Protein 3NI8 (pdb70)

Nearest PDB structures (foldseek):
  3ni8-assembly1_A  TM=1.007E+00  e=8.677E-29  Plasmodium falciparum
  1x53-assembly1_A  TM=8.829E-01  e=8.076E-12  Homo sapiens
  7dme-assembly1_A  TM=9.426E-01  e=6.876E-11  Homo sapiens
  6xle-assembly1_D  TM=8.256E-01  e=1.478E-09  Saccharomyces cerevisiae S288C
  6xlh-assembly1_C  TM=8.654E-01  e=1.121E-08  Saccharomyces cerevisiae S288C

Organism: Plasmodium falciparum (NCBI:txid5833)

B-factor: mean 29.61, std 6.23, range [15.43, 62.81]

Radius of gyration: 14.45 Å; Cα contacts (8 Å, |Δi|>4): 318; chains: 1; bounding box: 42×27×32 Å

Solvent-accessible surface area: 7411 Å² total; per-residue (Å²): 96,117,58,16,102,16,62,48,40,2,94,22,38,18,107,44,0,3,55,0,10,6,45,22,173,19,6,25,126,4,8,174,55,41,102,1,104,39,70,80,120,104,41,1,159,14,20,11,79,102,19,48,19,62,3,43,2,56,68,48,66,149,39,101,75,0,24,10,70,9,10,27,160,34,1,61,158,118,43,77,2,40,0,19,0,41,0,72,63,69,119,160,98,10,0,53,2,63,1,28,0,51,97,0,18,80,30,6,99,140,130,102,54,58,2,37,96,88,1,67,74,26,13,46,115,75,21,10,88,17,0,60,98,46,19,54,42,73,82,161

InterPro domains:
  IPR013538 Activator of Hsp90 ATPase homologue 1/2-like, C-terminal [PF08327] (11-134)
  IPR023393 START-like domain superfamily [G3DSA:3.30.530.20] (1-140)

Sequence (140 aa):
GMSFEITEEEYYVPPEEVLFNNAFTDAYYTLTRLSRGSLAEVDLKVGGKFSSLFSGSILGEFTEITKPHHKIVEKWKFRDWNECDYSTVTVEFISSVKENHTKLKLTHNNIPASNKYNEGGVLEERCKNGWTQNFLHNIEVILGYPKK

CATH classification: 3.30.530.20

Secondary structure (DSSP, 8-state):
---EEEEEEESS-HHHHHHHHH-HHHHHHHTTTSPPEE--STT-EEEETTTTEEEEEEEEETTTEEEEEEEETTS-SS--EEEEEEEEEEETTEEEEEEEEE---SS-TT----HHHHHHHIIIIIIHHHHHHTS---B-

Structure (mmCIF, N/CA/C/O backbone):
data_3NI8
#
_entry.id   3NI8
#
_cell.length_a   96.658
_cell.length_b   96.658
_cell.length_c   44.288
_cell.angle_alpha   90.000
_cell.angle_beta   90.000
_cell.angle_gamma   120.000
#
_symmetry.space_group_name_H-M   'P 31 2 1'
#
loop_
_entity.id
_entity.type
_entity.pdbx_description
1 polymer 'PFC0360w protein'
2 non-polymer 'ISOPROPYL ALCOHOL'
3 non-polymer GLYCEROL
4 water water
#
loop_
_atom_site.group_PDB
_atom_site.id
_atom_site.type_symbol
_atom_site.label_atom_id
_atom_site.label_alt_id
_atom_site.label_comp_id
_atom_site.label_asym_id
_atom_site.label_entity_id
_atom_site.label_seq_id
_atom_site.pdbx_PDB_ins_code
_atom_site.Cartn_x
_atom_site.Cartn_y
_atom_site.Cartn_z
_atom_site.occupancy
_atom_site.B_iso_or_equiv
_atom_site.auth_seq_id
_atom_site.auth_comp_id
_atom_site.auth_asym_id
_atom_site.auth_atom_id
_atom_site.pdbx_PDB_model_num
ATOM 1 N N . GLY A 1 18 ? 45.194 -2.858 29.077 1.00 34.80 18 GLY A N 1
ATOM 2 C CA . GLY A 1 18 ? 43.724 -2.608 29.213 1.00 33.27 18 GLY A CA 1
ATOM 3 C C . GLY A 1 18 ? 43.031 -2.872 27.881 1.00 32.79 18 GLY A C 1
ATOM 4 O O . GLY A 1 18 ? 42.126 -3.707 27.808 1.00 32.84 18 GLY A O 1
ATOM 5 N N . MET A 1 19 ? 43.444 -2.168 26.826 1.00 31.62 19 MET A N 1
ATOM 6 C CA . MET A 1 19 ? 42.786 -2.327 25.520 1.00 30.84 19 MET A CA 1
ATOM 7 C C . MET A 1 19 ? 43.767 -2.753 24.417 1.00 30.23 19 MET A C 1
ATOM 8 O O . MET A 1 19 ? 43.370 -3.092 23.311 1.00 30.65 19 MET A O 1
ATOM 13 N N . SER A 1 20 ? 45.050 -2.752 24.720 1.00 29.41 20 SER A N 1
ATOM 14 C CA . SER A 1 20 ? 46.007 -3.291 23.784 1.00 29.49 20 SER A CA 1
ATOM 15 C C . SER A 1 20 ? 46.954 -4.315 24.399 1.00 28.99 20 SER A C 1
ATOM 16 O O . SER A 1 20 ? 47.149 -4.350 25.623 1.00 29.30 20 SER A O 1
ATOM 19 N N . PHE A 1 21 ? 47.533 -5.147 23.533 1.00 27.85 21 PHE A N 1
ATOM 20 C CA . PHE A 1 21 ? 48.715 -5.930 23.879 1.00 26.79 21 PHE A CA 1
ATOM 21 C C . PHE A 1 21 ? 49.585 -6.201 22.660 1.00 27.35 21 PHE A C 1
ATOM 22 O O . PHE A 1 21 ? 49.121 -6.179 21.510 1.00 26.72 21 PHE A O 1
ATOM 30 N N . GLU A 1 22 ? 50.852 -6.484 22.938 1.00 28.41 22 GLU A N 1
ATOM 31 C CA . GLU A 1 22 ? 51.832 -6.789 21.909 1.00 29.51 22 GLU A CA 1
ATOM 32 C C . GLU A 1 22 ? 52.473 -8.166 22.176 1.00 29.22 22 GLU A C 1
ATOM 33 O O . GLU A 1 22 ? 52.895 -8.474 23.309 1.00 29.33 22 GLU A O 1
ATOM 39 N N . ILE A 1 23 ? 52.533 -8.994 21.137 1.00 28.92 23 ILE A N 1
ATOM 40 C CA . ILE A 1 23 ? 53.272 -10.260 21.206 1.00 28.59 23 ILE A CA 1
ATOM 41 C C . ILE A 1 23 ? 54.397 -10.259 20.176 1.00 28.49 23 ILE A C 1
ATOM 42 O O . ILE A 1 23 ? 54.171 -9.999 18.989 1.00 27.95 23 ILE A O 1
ATOM 47 N N . THR A 1 24 ? 55.603 -10.579 20.638 1.00 28.53 24 THR A N 1
ATOM 48 C CA . THR A 1 24 ? 56.773 -10.621 19.760 1.00 28.68 24 THR A CA 1
ATOM 49 C C . THR A 1 24 ? 57.377 -12.015 19.815 1.00 28.26 24 THR A C 1
ATOM 50 O O . THR A 1 24 ? 57.566 -12.563 20.908 1.00 28.34 24 THR A O 1
ATOM 54 N N A GLU A 1 25 ? 57.635 -12.600 18.638 0.50 28.10 25 GLU A N 1
ATOM 55 N N B GLU A 1 25 ? 57.676 -12.572 18.647 0.50 28.07 25 GLU A N 1
ATOM 56 C CA A GLU A 1 25 ? 58.211 -13.955 18.493 0.50 28.07 25 GLU A CA 1
ATOM 57 C CA B GLU A 1 25 ? 58.371 -13.846 18.553 0.50 28.04 25 GLU A CA 1
ATOM 58 C C A GLU A 1 25 ? 59.092 -14.057 17.237 0.50 28.27 25 GLU A C 1
ATOM 59 C C B GLU A 1 25 ? 59.336 -13.821 17.387 0.50 28.23 25 GLU A C 1
ATOM 60 O O A GLU A 1 25 ? 58.793 -13.433 16.218 0.50 28.23 25 GLU A O 1
ATOM 61 O O B GLU A 1 25 ? 59.336 -12.881 16.589 0.50 28.26 25 GLU A O 1
ATOM 72 N N . GLU A 1 26 ? 60.155 -14.861 17.294 1.00 28.21 26 GLU A N 1
ATOM 73 C CA . GLU A 1 26 ? 61.031 -15.046 16.135 1.00 28.54 26 GLU A CA 1
ATOM 74 C C . GLU A 1 26 ? 61.003 -16.487 15.642 1.00 28.66 26 GLU A C 1
ATOM 75 O O . GLU A 1 26 ? 61.002 -17.443 16.436 1.00 28.30 26 GLU A O 1
ATOM 81 N N . TYR A 1 27 ? 60.979 -16.635 14.326 1.00 28.83 27 TYR A N 1
ATOM 82 C CA . TYR A 1 27 ? 60.903 -17.953 13.714 1.00 29.59 27 TYR A CA 1
ATOM 83 C C . TYR A 1 27 ? 62.031 -18.126 12.713 1.00 29.97 27 TYR A C 1
ATOM 84 O O . TYR A 1 27 ? 62.408 -17.166 12.032 1.00 30.57 27 TYR A O 1
ATOM 93 N N . TYR A 1 28 ? 62.559 -19.345 12.625 1.00 29.78 28 TYR A N 1
ATOM 94 C CA . TYR A 1 28 ? 63.658 -19.651 11.718 1.00 29.48 28 TYR A CA 1
ATOM 95 C C . TYR A 1 28 ? 63.135 -20.031 10.348 1.00 29.79 28 TYR A C 1
ATOM 96 O O . TYR A 1 28 ? 63.436 -21.089 9.803 1.00 30.35 28 TYR A O 1
ATOM 105 N N . VAL A 1 29 ? 62.388 -19.104 9.775 1.00 29.79 29 VAL A N 1
ATOM 106 C CA . VAL A 1 29 ? 61.666 -19.326 8.557 1.00 30.08 29 VAL A CA 1
ATOM 107 C C . VAL A 1 29 ? 61.516 -17.909 7.963 1.00 30.25 29 VAL A C 1
ATOM 108 O O . VAL A 1 29 ? 61.506 -16.932 8.715 1.00 29.64 29 VAL A O 1
ATOM 112 N N . PRO A 1 30 ? 61.440 -17.786 6.621 1.00 30.56 30 PRO A N 1
ATOM 113 C CA . PRO A 1 30 ? 61.400 -16.462 5.997 1.00 30.56 30 PRO A CA 1
ATOM 114 C C . PRO A 1 30 ? 59.994 -15.832 6.054 1.00 30.70 30 PRO A C 1
ATOM 115 O O . PRO A 1 30 ? 59.009 -16.561 6.195 1.00 30.96 30 PRO A O 1
ATOM 119 N N . PRO A 1 31 ? 59.894 -14.486 5.916 1.00 30.48 31 PRO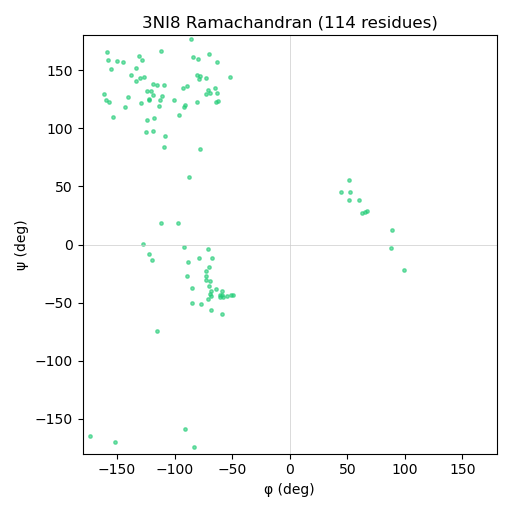 A N 1
ATOM 120 C CA . PRO A 1 31 ? 58.617 -13.764 6.134 1.00 29.43 31 PRO A CA 1
ATOM 121 C C . PRO A 1 31 ? 57.399 -14.264 5.351 1.00 28.73 31 PRO A C 1
ATOM 122 O O . PRO A 1 31 ? 56.289 -14.301 5.912 1.00 28.60 31 PRO A O 1
ATOM 126 N N A GLU A 1 32 ? 57.609 -14.640 4.086 0.50 28.19 32 GLU A N 1
ATOM 127 N N B GLU A 1 32 ? 57.595 -14.638 4.084 0.50 28.48 32 GLU A N 1
ATOM 128 C CA A GLU A 1 32 ? 56.517 -15.032 3.177 0.50 27.57 32 GLU A CA 1
ATOM 129 C CA B GLU A 1 32 ? 56.483 -15.011 3.189 0.50 28.15 32 GLU A CA 1
ATOM 130 C C A GLU A 1 32 ? 55.710 -16.217 3.695 0.50 27.45 32 GLU A C 1
ATOM 131 C C B GLU A 1 32 ? 55.701 -16.223 3.691 0.50 27.78 32 GLU A C 1
ATOM 132 O O A GLU A 1 32 ? 54.493 -16.294 3.497 0.50 27.37 32 GLU A O 1
ATOM 133 O O B GLU A 1 32 ? 54.488 -16.324 3.480 0.50 27.68 32 GLU A O 1
ATOM 144 N N . VAL A 1 33 ? 56.402 -17.127 4.370 1.00 27.26 33 VAL A N 1
ATOM 145 C CA . VAL A 1 33 ? 55.798 -18.320 4.933 1.00 26.94 33 VAL A CA 1
ATOM 146 C C . VAL A 1 33 ? 54.915 -17.939 6.139 1.00 26.53 33 VAL A C 1
ATOM 147 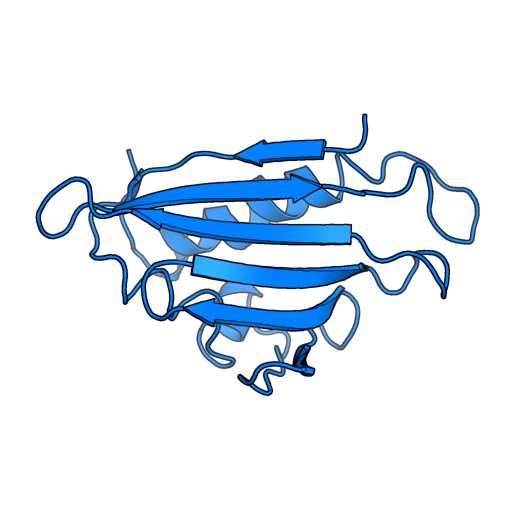O O . VAL A 1 33 ? 53.815 -18.467 6.315 1.00 26.27 33 VAL A O 1
ATOM 151 N N . LEU A 1 34 ? 55.388 -17.007 6.960 1.00 26.13 34 LEU A N 1
ATOM 152 C CA . LEU A 1 34 ? 54.565 -16.503 8.061 1.00 25.98 34 LEU A CA 1
ATOM 153 C C . LEU A 1 34 ? 53.384 -15.668 7.554 1.00 25.97 34 LEU A C 1
ATOM 154 O O . LEU A 1 34 ? 52.260 -15.820 8.047 1.00 26.56 34 LEU A O 1
ATOM 159 N N . PHE A 1 35 ? 53.641 -14.812 6.561 1.00 25.13 35 PHE A N 1
ATOM 160 C CA . PHE A 1 35 ? 52.592 -14.049 5.871 1.00 24.38 35 PHE A CA 1
ATOM 161 C C . PHE A 1 35 ? 51.487 -14.960 5.306 1.00 23.62 35 PHE A C 1
ATOM 162 O O . PHE A 1 35 ? 50.293 -14.677 5.487 1.00 24.03 35 PHE A O 1
ATOM 170 N N A ASN A 1 36 ? 51.893 -16.029 4.615 0.50 22.83 36 ASN A N 1
ATOM 171 N N B ASN A 1 36 ? 51.881 -16.036 4.637 0.50 23.19 36 ASN A N 1
ATOM 172 C CA A ASN A 1 36 ? 50.964 -17.064 4.131 0.50 21.87 36 ASN A CA 1
ATOM 173 C CA B ASN A 1 36 ? 50.911 -16.978 4.086 0.50 22.51 36 ASN A CA 1
ATOM 174 C C A ASN A 1 36 ? 50.083 -17.570 5.256 0.50 21.68 36 ASN A C 1
ATOM 175 C C B ASN A 1 36 ? 50.174 -17.816 5.163 0.50 22.16 36 ASN A C 1
ATOM 176 O O A ASN A 1 36 ? 48.866 -17.653 5.122 0.50 21.67 36 ASN A O 1
ATOM 177 O O B ASN A 1 36 ? 49.111 -18.361 4.901 0.50 22.31 36 ASN A O 1
ATOM 186 N N . ALA A 1 37 ? 50.710 -17.883 6.376 1.00 21.59 37 ALA A N 1
ATOM 187 C CA . ALA A 1 37 ? 50.001 -18.518 7.479 1.00 21.76 37 ALA A CA 1
ATOM 188 C C . ALA A 1 37 ? 48.841 -17.646 8.003 1.00 22.39 37 ALA A C 1
ATOM 189 O O . ALA A 1 37 ? 47.838 -18.188 8.536 1.00 22.73 37 ALA A O 1
ATOM 191 N N . PHE A 1 38 ? 48.978 -16.316 7.876 1.00 21.76 38 PHE A N 1
ATOM 192 C CA . PHE A 1 38 ? 47.953 -15.409 8.354 1.00 21.80 38 PHE A CA 1
ATOM 193 C C . PHE A 1 38 ? 46.864 -15.110 7.323 1.00 22.70 38 PHE A C 1
ATOM 194 O O . PHE A 1 38 ? 45.793 -14.584 7.694 1.00 22.93 38 PHE A O 1
ATOM 202 N N . THR A 1 39 ? 47.115 -15.443 6.054 1.00 22.52 39 THR A N 1
ATOM 203 C CA . THR A 1 39 ? 46.262 -14.963 4.971 1.00 23.31 39 THR A CA 1
ATOM 204 C C . THR A 1 39 ? 45.724 -16.050 4.025 1.00 23.83 39 THR A C 1
ATOM 205 O O . THR A 1 39 ? 45.026 -15.755 3.043 1.00 23.66 39 THR A O 1
ATOM 209 N N . ASP A 1 40 ? 46.072 -17.298 4.299 1.00 24.47 40 ASP A N 1
ATOM 210 C CA . ASP A 1 40 ? 45.729 -18.404 3.422 1.00 25.14 40 ASP A CA 1
ATOM 211 C C . ASP A 1 40 ? 44.733 -19.325 4.128 1.00 25.48 40 ASP A C 1
ATOM 212 O O . ASP A 1 40 ? 45.038 -19.916 5.185 1.00 25.50 40 ASP A O 1
ATOM 217 N N . ALA A 1 41 ? 43.551 -19.447 3.525 1.00 25.66 41 ALA A N 1
ATOM 218 C CA . ALA A 1 41 ? 42.446 -20.195 4.112 1.00 26.44 41 ALA A CA 1
ATOM 219 C C . ALA A 1 41 ? 42.838 -21.623 4.512 1.00 27.08 41 ALA A C 1
ATOM 220 O O . ALA A 1 41 ? 42.447 -22.096 5.597 1.00 26.64 41 ALA A O 1
ATOM 222 N N A TYR A 1 42 ? 43.624 -22.293 3.673 0.50 27.52 42 TYR A N 1
ATOM 223 N N B TYR A 1 42 ? 43.603 -22.293 3.644 0.50 27.05 42 TYR A N 1
ATOM 224 C CA A TYR A 1 42 ? 43.970 -23.681 3.952 0.50 28.44 42 TYR A CA 1
ATOM 225 C CA B TYR A 1 42 ? 44.053 -23.662 3.895 0.50 27.56 42 TYR A CA 1
ATOM 226 C C A TYR A 1 42 ? 45.002 -23.828 5.080 0.50 28.58 42 TYR A C 1
ATOM 227 C C B TYR A 1 42 ? 44.904 -23.726 5.154 0.50 28.02 42 TYR A C 1
ATOM 228 O O A TYR A 1 42 ? 44.942 -24.789 5.840 0.50 28.74 42 TYR A O 1
ATOM 229 O O B TYR A 1 42 ? 44.643 -24.525 6.055 0.50 28.09 42 TYR A O 1
ATOM 246 N N . THR A 1 43 ? 45.908 -22.854 5.223 1.00 28.68 43 THR A N 1
ATOM 247 C CA . THR A 1 43 ? 46.815 -22.830 6.370 1.00 28.77 43 THR A CA 1
ATOM 248 C C . THR A 1 43 ? 46.055 -22.425 7.633 1.00 29.06 43 THR A C 1
ATOM 249 O O . THR A 1 43 ? 46.202 -23.071 8.693 1.00 29.69 43 THR A O 1
ATOM 253 N N . LEU A 1 44 ? 45.226 -21.383 7.519 1.00 28.13 44 LEU A N 1
ATOM 254 C CA . LEU A 1 44 ? 44.405 -20.945 8.653 1.00 27.58 44 LEU A CA 1
ATOM 255 C C . LEU A 1 44 ? 43.542 -22.070 9.246 1.00 27.31 44 LEU A C 1
ATOM 256 O O . LEU A 1 44 ? 43.458 -22.213 10.471 1.00 26.22 44 LEU A O 1
ATOM 261 N N . THR A 1 45 ? 42.913 -22.851 8.366 1.00 27.46 45 THR A N 1
ATOM 262 C CA . THR A 1 45 ? 42.130 -24.022 8.756 1.00 27.91 45 THR A CA 1
ATOM 263 C C . THR A 1 45 ? 42.987 -25.048 9.530 1.00 27.89 45 THR A C 1
ATOM 264 O O . THR A 1 45 ? 42.538 -25.561 10.543 1.00 27.66 45 THR A O 1
ATOM 268 N N . ARG A 1 46 ? 44.218 -25.314 9.070 1.00 27.73 46 ARG A N 1
ATOM 269 C CA . ARG A 1 46 ? 45.126 -26.200 9.787 1.00 27.32 46 ARG A CA 1
ATOM 270 C C . ARG A 1 46 ? 45.473 -25.604 11.132 1.00 27.83 46 ARG A C 1
ATOM 271 O O . ARG A 1 46 ? 45.616 -26.324 12.103 1.00 28.98 46 ARG A O 1
ATOM 279 N N . LEU A 1 47 ? 45.656 -24.289 11.196 1.00 27.86 47 LEU A N 1
ATOM 280 C CA . LEU A 1 47 ? 45.957 -23.625 12.465 1.00 27.60 47 LEU A CA 1
ATOM 281 C C . LEU A 1 47 ? 44.752 -23.623 13.408 1.00 27.51 47 LEU A C 1
ATOM 282 O O . LEU A 1 47 ? 44.904 -23.425 14.620 1.00 26.61 47 LEU A O 1
ATOM 287 N N . SER A 1 48 ? 43.569 -23.832 12.824 1.00 27.95 48 SER A N 1
ATOM 288 C CA . SER A 1 48 ? 42.284 -23.918 13.537 1.00 28.69 48 SER A CA 1
ATOM 289 C C . SER A 1 48 ? 41.900 -25.374 13.787 1.00 29.46 48 SER A C 1
ATOM 290 O O . SER A 1 48 ? 40.731 -25.698 14.029 1.00 29.43 48 SER A O 1
ATOM 293 N N . ARG A 1 49 ? 42.891 -26.258 13.700 1.00 30.42 49 ARG A N 1
ATOM 294 C CA . ARG A 1 49 ? 42.670 -27.689 13.884 1.00 30.90 49 ARG A CA 1
ATOM 295 C C . ARG A 1 49 ? 41.447 -28.205 13.151 1.00 31.06 49 ARG A C 1
ATOM 296 O O . ARG A 1 49 ? 40.655 -28.966 13.733 1.00 31.63 49 ARG A O 1
ATOM 304 N N . GLY A 1 50 ? 41.281 -27.793 11.893 1.00 30.60 50 GLY A N 1
ATOM 305 C CA . GLY A 1 50 ? 40.149 -28.265 11.082 1.00 30.62 50 GLY A CA 1
ATOM 306 C C . GLY A 1 50 ? 38.882 -27.430 10.887 1.00 30.56 50 GLY A C 1
ATOM 307 O O . GLY A 1 50 ? 38.154 -27.687 9.946 1.00 30.27 50 GLY A O 1
ATOM 308 N N . SER A 1 51 ? 38.575 -26.472 11.762 1.00 31.42 51 SER A N 1
ATOM 309 C CA . SER A 1 51 ? 37.431 -25.552 11.509 1.00 33.03 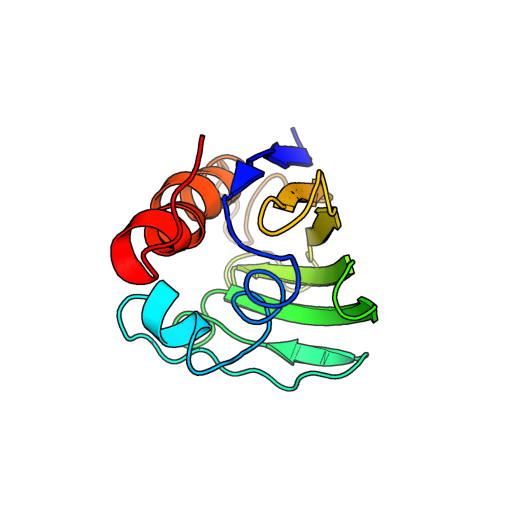51 SER A CA 1
ATOM 310 C C . SER A 1 51 ? 37.673 -24.677 10.282 1.00 33.66 51 SER A C 1
ATOM 311 O O . SER A 1 51 ? 38.758 -24.116 10.136 1.00 34.18 51 SER A O 1
ATOM 314 N N . LEU A 1 52 ? 36.671 -24.545 9.413 1.00 34.62 52 LEU A N 1
ATOM 315 C CA . LEU A 1 52 ? 36.866 -23.806 8.167 1.00 35.60 52 LEU A CA 1
ATOM 316 C C . LEU A 1 52 ? 37.156 -22.347 8.444 1.00 35.56 52 LEU A C 1
ATOM 317 O O . LEU A 1 52 ? 36.392 -21.674 9.143 1.00 35.67 52 LEU A O 1
ATOM 322 N N . ALA A 1 53 ? 38.308 -21.902 7.934 1.00 35.43 53 ALA A N 1
ATOM 323 C CA . ALA A 1 53 ? 38.643 -20.486 7.801 1.00 34.62 53 ALA A CA 1
ATOM 324 C C . ALA A 1 53 ? 38.218 -20.072 6.406 1.00 34.45 53 ALA A C 1
ATOM 325 O O . ALA A 1 53 ? 38.461 -20.805 5.454 1.00 34.77 53 ALA A O 1
ATOM 327 N N . GLU A 1 54 ? 37.556 -18.925 6.290 1.00 34.22 54 GLU A N 1
ATOM 328 C CA . GLU A 1 54 ? 37.217 -18.343 4.993 1.00 34.35 54 GLU A CA 1
ATOM 329 C C . GLU A 1 54 ? 37.962 -17.008 4.829 1.00 33.72 54 GLU A C 1
ATOM 330 O O . GLU A 1 54 ? 38.046 -16.205 5.773 1.00 33.31 54 GLU A O 1
ATOM 336 N N . VAL A 1 55 ? 38.502 -16.794 3.630 1.00 32.72 55 VAL A N 1
ATOM 337 C CA . VAL A 1 55 ? 39.420 -15.695 3.360 1.00 31.86 55 VAL A CA 1
ATOM 338 C C . VAL A 1 55 ? 39.169 -15.141 1.971 1.00 31.31 55 VAL A C 1
ATOM 339 O O . VAL A 1 55 ? 39.303 -15.858 0.974 1.00 30.86 55 VAL A O 1
ATOM 343 N N . ASP A 1 56 ? 38.793 -13.866 1.910 1.00 31.00 56 ASP A N 1
ATOM 344 C CA . ASP A 1 56 ? 38.782 -13.125 0.658 1.00 30.63 56 ASP A CA 1
ATOM 345 C C . ASP A 1 56 ? 39.941 -12.139 0.767 1.00 30.41 56 ASP A C 1
ATOM 346 O O . ASP A 1 56 ? 39.792 -11.040 1.328 1.00 30.42 56 ASP A O 1
ATOM 351 N N . LEU A 1 57 ? 41.107 -12.550 0.258 1.00 29.60 57 LEU A N 1
ATOM 352 C CA . LEU A 1 57 ? 42.347 -11.789 0.471 1.00 29.09 57 LEU A CA 1
ATOM 353 C C . LEU A 1 57 ? 42.500 -10.551 -0.417 1.00 29.48 57 LEU A C 1
ATOM 354 O O . LEU A 1 57 ? 43.183 -10.574 -1.458 1.00 29.45 57 LEU A O 1
ATOM 359 N N . LYS A 1 58 ? 41.860 -9.466 0.019 1.00 29.44 58 LYS A N 1
ATOM 360 C CA . LYS A 1 58 ? 41.944 -8.165 -0.671 1.00 29.91 58 LYS A CA 1
ATOM 361 C C . LYS A 1 58 ? 41.582 -7.037 0.316 1.00 29.22 58 LYS A C 1
ATOM 362 O O . LYS A 1 58 ? 40.950 -7.295 1.345 1.00 29.19 58 LYS A O 1
ATOM 368 N N . VAL A 1 59 ? 42.013 -5.810 0.030 1.00 28.67 59 VAL A N 1
ATOM 369 C CA . VAL A 1 59 ? 41.690 -4.680 0.900 1.00 28.07 59 VAL A CA 1
ATOM 370 C C . VAL A 1 59 ? 40.165 -4.536 0.901 1.00 27.91 59 VAL A C 1
ATOM 371 O O . VAL A 1 59 ? 39.553 -4.443 -0.162 1.00 28.00 59 VAL A O 1
ATOM 375 N N . GLY A 1 60 ? 39.554 -4.575 2.086 1.00 27.23 60 GLY A N 1
ATOM 376 C CA . GLY A 1 60 ? 38.097 -4.609 2.198 1.00 26.80 60 GLY A CA 1
ATOM 377 C C . GLY A 1 60 ? 37.510 -6.021 2.166 1.00 27.07 60 GLY A C 1
ATOM 378 O O . GLY A 1 60 ? 36.282 -6.200 2.299 1.00 26.96 60 GLY A O 1
ATOM 379 N N . GLY A 1 61 ? 38.374 -7.026 1.978 1.00 26.15 61 GLY A N 1
ATOM 380 C CA . GLY A 1 61 ? 37.937 -8.416 1.893 1.00 25.53 61 GLY A CA 1
ATOM 381 C C . GLY A 1 61 ? 37.675 -8.963 3.285 1.00 25.75 61 GLY A C 1
ATOM 382 O O . GLY A 1 61 ? 38.398 -8.650 4.241 1.00 25.41 61 GLY A O 1
ATOM 383 N N . LYS A 1 62 ? 36.637 -9.781 3.399 1.00 25.36 62 LYS A N 1
ATOM 384 C CA . LYS A 1 62 ? 36.274 -10.359 4.674 1.00 26.08 62 LYS A CA 1
ATOM 385 C C . LYS A 1 62 ? 37.069 -11.618 4.979 1.00 25.37 62 LYS A C 1
ATOM 386 O O . LYS A 1 62 ? 37.691 -12.225 4.098 1.00 24.44 62 LYS A O 1
ATOM 392 N N . PHE A 1 63 ? 37.075 -11.958 6.260 1.00 25.02 63 PHE A N 1
ATOM 393 C CA . PHE A 1 63 ? 37.556 -13.235 6.721 1.00 25.73 63 PHE A CA 1
ATOM 394 C C . PHE A 1 63 ? 36.741 -13.705 7.898 1.00 26.11 63 PHE A C 1
ATOM 395 O O . PHE A 1 63 ? 36.118 -12.916 8.599 1.00 25.15 63 PHE A O 1
ATOM 403 N N A SER A 1 64 ? 36.782 -15.015 8.105 0.50 26.97 64 SER A N 1
ATOM 404 N N B SER A 1 64 ? 36.702 -15.021 8.073 0.50 26.84 64 SER A N 1
ATOM 405 C CA A SER A 1 64 ? 36.033 -15.685 9.156 0.50 27.66 64 SER A CA 1
ATOM 406 C CA B SER A 1 64 ? 36.034 -15.644 9.215 0.50 27.36 64 SER A CA 1
ATOM 407 C C A SER A 1 64 ? 36.832 -16.899 9.611 0.50 28.30 64 SER A C 1
ATOM 408 C C B SER A 1 64 ? 36.806 -16.888 9.618 0.50 28.15 64 SER A C 1
ATOM 409 O O A SER A 1 64 ? 37.348 -17.656 8.778 0.50 28.63 64 SER A O 1
ATOM 410 O O B SER A 1 64 ? 37.277 -17.649 8.762 0.50 28.50 64 SER A O 1
ATOM 415 N N . LEU A 1 65 ? 36.957 -17.060 10.925 1.00 28.72 65 LEU A N 1
ATOM 416 C CA . LEU A 1 65 ? 37.587 -18.230 11.517 1.00 29.35 65 LEU A CA 1
ATOM 417 C C . LEU A 1 65 ? 36.575 -18.942 12.424 1.00 29.90 65 LEU A C 1
ATOM 418 O O . LEU A 1 65 ? 35.685 -18.288 13.002 1.00 29.75 65 LEU A O 1
ATOM 423 N N . PHE A 1 66 ? 36.743 -20.264 12.571 1.00 30.06 66 PHE A N 1
ATOM 424 C CA . PHE A 1 66 ? 35.904 -21.105 13.433 1.00 30.15 66 PHE A CA 1
ATOM 425 C C . PHE A 1 66 ? 34.399 -20.912 13.151 1.00 30.37 66 PHE A C 1
ATOM 426 O O . PHE A 1 66 ? 33.634 -20.585 14.055 1.00 30.26 66 PHE A O 1
ATOM 434 N N . SER A 1 67 ? 33.998 -21.105 11.896 1.00 30.63 67 SER A N 1
ATOM 435 C CA . SER A 1 67 ? 32.608 -20.918 11.450 1.00 31.08 67 SER A CA 1
ATOM 436 C C . SER A 1 67 ? 31.954 -19.567 11.828 1.00 30.75 67 SER A C 1
ATOM 437 O O . SER A 1 67 ? 30.750 -19.504 12.161 1.00 30.53 67 SER A O 1
ATOM 440 N N . GLY A 1 68 ? 32.747 -18.495 11.761 1.00 29.73 68 GLY A N 1
ATOM 441 C CA . GLY A 1 68 ? 32.231 -17.152 11.973 1.00 28.47 68 GLY A CA 1
ATOM 442 C C . GLY A 1 68 ? 32.259 -16.704 13.423 1.00 27.97 68 GLY A C 1
ATOM 443 O O . GLY A 1 68 ? 31.644 -15.702 13.768 1.00 27.35 68 GLY A O 1
ATOM 444 N N . SER A 1 69 ? 32.964 -17.455 14.266 1.00 27.36 69 SER A N 1
ATOM 445 C CA . SER A 1 69 ? 33.158 -17.099 15.667 1.00 27.65 69 SER A CA 1
ATOM 446 C C . SER A 1 69 ? 34.134 -15.924 15.832 1.00 27.31 69 SER A C 1
ATOM 447 O O . SER A 1 69 ? 34.061 -15.161 16.803 1.00 27.45 69 SER A O 1
ATOM 450 N N . ILE A 1 70 ? 35.071 -15.839 14.900 1.00 26.63 70 ILE A N 1
ATOM 451 C CA . ILE A 1 70 ? 35.985 -14.730 14.766 1.00 26.62 70 ILE A CA 1
ATOM 452 C C . ILE A 1 70 ? 35.764 -14.203 13.336 1.00 25.95 70 ILE A C 1
ATOM 453 O O . ILE A 1 70 ? 35.816 -14.972 12.371 1.00 25.95 70 ILE A O 1
ATOM 458 N N . LEU A 1 71 ? 35.462 -12.917 13.212 1.00 24.90 71 LEU A N 1
ATOM 459 C CA . LEU A 1 71 ? 35.362 -12.290 11.895 1.00 24.82 71 LEU A CA 1
ATOM 460 C C . LEU A 1 71 ? 36.135 -10.990 11.804 1.00 24.47 71 LEU A C 1
ATOM 461 O O . LEU A 1 71 ? 36.535 -10.404 12.814 1.00 24.72 71 LEU A O 1
ATOM 466 N N . GLY A 1 72 ? 36.384 -10.573 10.579 1.00 23.73 72 GLY A N 1
ATOM 467 C CA . GLY A 1 72 ? 37.173 -9.413 10.341 1.00 23.58 72 GLY A CA 1
ATOM 468 C C . GLY A 1 72 ? 37.186 -9.058 8.879 1.00 23.67 72 GLY A C 1
ATOM 469 O O . GLY A 1 72 ? 36.363 -9.524 8.102 1.00 23.70 72 GLY A O 1
ATOM 470 N N . GLU A 1 73 ? 38.133 -8.205 8.535 1.00 24.30 73 GLU A N 1
ATOM 471 C CA . GLU A 1 73 ? 38.243 -7.582 7.239 1.00 24.85 73 GLU A CA 1
ATOM 472 C C . GLU A 1 73 ? 39.678 -7.063 7.095 1.00 24.53 73 GLU A C 1
ATOM 473 O O . GLU A 1 73 ? 40.220 -6.421 8.000 1.00 24.90 73 GLU A O 1
ATOM 479 N N . PHE A 1 74 ? 40.304 -7.408 5.980 1.00 24.19 74 PHE A N 1
ATOM 480 C CA . PHE A 1 74 ? 41.641 -6.920 5.649 1.00 24.27 74 PHE A CA 1
ATOM 481 C C . PHE A 1 74 ? 41.580 -5.458 5.250 1.00 24.01 74 PHE A C 1
ATOM 482 O O . PHE A 1 74 ? 40.763 -5.075 4.412 1.00 24.02 74 PHE A O 1
ATOM 490 N N . THR A 1 75 ? 42.437 -4.641 5.856 1.00 24.58 75 THR A N 1
ATOM 491 C CA . THR A 1 75 ? 42.430 -3.189 5.590 1.00 24.83 75 THR A CA 1
ATOM 492 C C . THR A 1 75 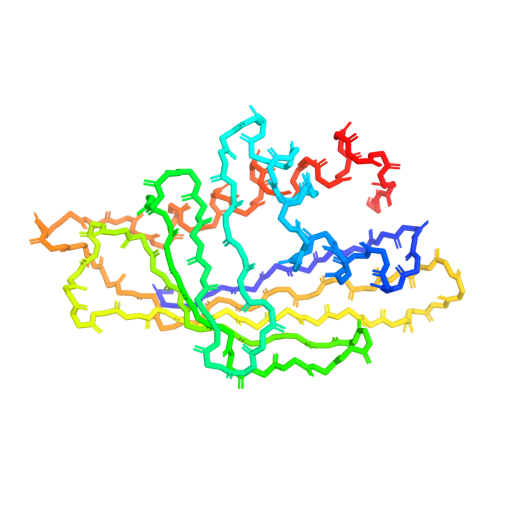? 43.758 -2.715 5.024 1.00 25.81 75 THR A C 1
ATOM 493 O O . THR A 1 75 ? 43.846 -1.605 4.500 1.00 27.15 75 THR A O 1
ATOM 497 N N . GLU A 1 76 ? 44.778 -3.570 5.102 1.00 26.19 76 GLU A N 1
ATOM 498 C CA . GLU A 1 76 ? 46.084 -3.3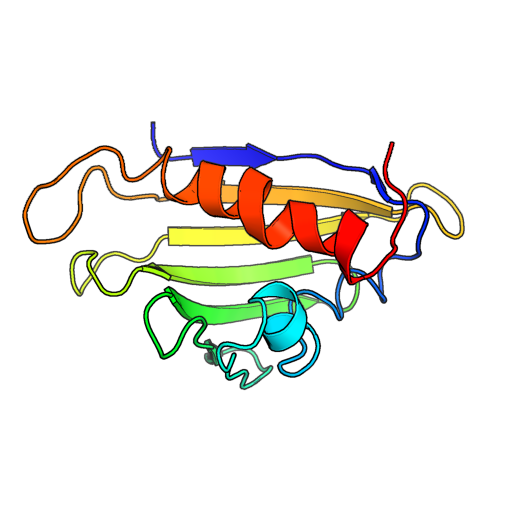11 4.490 1.00 26.17 76 GLU A CA 1
ATOM 499 C C . GLU A 1 76 ? 46.835 -4.621 4.244 1.00 25.75 76 GLU A C 1
ATOM 500 O O . GLU A 1 76 ? 47.077 -5.420 5.162 1.00 25.58 76 GLU A O 1
ATOM 506 N N . ILE A 1 77 ? 47.197 -4.839 2.991 1.00 25.80 77 ILE A N 1
ATOM 507 C CA . ILE A 1 77 ? 47.967 -6.025 2.610 1.00 25.30 77 ILE A CA 1
ATOM 508 C C . ILE A 1 77 ? 49.226 -5.609 1.889 1.00 25.31 77 ILE A C 1
ATOM 509 O O . ILE A 1 77 ? 49.191 -5.341 0.682 1.00 24.63 77 ILE A O 1
ATOM 514 N N . THR A 1 78 ? 50.321 -5.552 2.654 1.00 25.90 78 THR A N 1
ATOM 515 C CA . THR A 1 78 ? 51.655 -5.242 2.137 1.00 26.69 78 THR A CA 1
ATOM 516 C C . THR A 1 78 ? 52.520 -6.507 2.188 1.00 26.98 78 THR A C 1
ATOM 517 O O . THR A 1 78 ? 53.252 -6.732 3.152 1.00 27.29 78 THR A O 1
ATOM 521 N N . LYS A 1 79 ? 52.402 -7.341 1.162 1.00 27.54 79 LYS A N 1
ATOM 522 C CA . LYS A 1 79 ? 53.108 -8.629 1.078 1.00 28.39 79 LYS A CA 1
ATOM 523 C C . LYS A 1 79 ? 54.607 -8.468 0.840 1.00 28.49 79 LYS A C 1
ATOM 524 O O . LYS A 1 79 ? 54.984 -7.698 -0.060 1.00 28.91 79 LYS A O 1
ATOM 530 N N . PRO A 1 80 ? 55.465 -9.200 1.608 1.00 28.53 80 PRO A N 1
ATOM 531 C CA . PRO A 1 80 ? 55.179 -10.116 2.738 1.00 28.70 80 PRO A CA 1
ATOM 532 C C . PRO A 1 80 ? 55.455 -9.553 4.168 1.00 28.82 80 PRO A C 1
ATOM 533 O O . PRO A 1 80 ? 55.682 -10.327 5.121 1.00 28.89 80 PRO A O 1
ATOM 537 N N A HIS A 1 81 ? 55.403 -8.227 4.295 0.50 28.82 81 HIS A N 1
ATOM 538 N N B HIS A 1 81 ? 55.409 -8.237 4.336 0.50 28.79 81 HIS A N 1
ATOM 539 C CA A HIS A 1 81 ? 55.898 -7.520 5.478 0.50 28.72 81 HIS A CA 1
ATOM 540 C CA B HIS A 1 81 ? 55.895 -7.666 5.589 0.50 28.64 81 HIS A CA 1
ATOM 541 C C A HIS A 1 81 ? 54.849 -7.158 6.539 0.50 28.34 81 HIS A C 1
ATOM 542 C C B HIS A 1 81 ? 54.865 -7.068 6.560 0.50 28.33 81 HIS A C 1
ATOM 543 O O A HIS A 1 81 ? 55.146 -7.185 7.737 0.50 28.20 81 HIS A O 1
ATOM 544 O O B HIS A 1 81 ? 55.186 -6.857 7.733 0.50 28.26 81 HIS A O 1
ATOM 557 N N . LYS A 1 82 ? 53.638 -6.829 6.098 1.00 27.86 82 LYS A N 1
ATOM 558 C CA . LYS A 1 82 ? 52.591 -6.296 6.993 1.00 27.68 82 LYS A CA 1
ATOM 559 C C . LYS A 1 82 ? 51.183 -6.641 6.514 1.00 27.12 82 LYS A C 1
ATOM 560 O O . LYS A 1 82 ? 50.888 -6.662 5.296 1.00 27.27 82 LYS A O 1
ATOM 566 N N . ILE A 1 83 ? 50.318 -6.906 7.485 1.00 26.08 83 ILE A N 1
ATOM 567 C CA . ILE A 1 83 ? 48.875 -6.905 7.285 1.00 25.14 83 ILE A CA 1
ATOM 568 C C . ILE A 1 83 ? 48.223 -6.125 8.428 1.00 23.42 83 ILE A C 1
ATOM 569 O O . ILE A 1 83 ? 48.785 -6.013 9.498 1.00 22.67 83 ILE A O 1
ATOM 574 N N . VAL A 1 84 ? 47.066 -5.537 8.148 1.00 22.57 84 VAL A N 1
ATOM 575 C CA . VAL A 1 84 ? 46.236 -4.844 9.140 1.00 21.47 84 VAL A CA 1
ATOM 576 C C . VAL A 1 84 ? 44.797 -5.314 8.943 1.00 21.48 84 VAL A C 1
ATOM 577 O O . VAL A 1 84 ? 44.335 -5.485 7.809 1.00 20.81 84 VAL A O 1
ATOM 581 N N . GLU A 1 85 ? 44.089 -5.506 10.047 1.00 21.88 85 GLU A N 1
ATOM 582 C CA . GLU A 1 85 ? 42.729 -6.067 10.011 1.00 22.45 85 GLU A CA 1
ATOM 583 C C . GLU A 1 85 ? 41.811 -5.334 10.958 1.00 22.45 85 GLU A C 1
ATOM 584 O O . GLU A 1 85 ? 42.261 -4.897 12.012 1.00 22.28 85 GLU A O 1
ATOM 590 N N . LYS A 1 86 ? 40.537 -5.203 10.573 1.00 23.14 86 LYS A N 1
ATOM 591 C CA . LYS A 1 86 ? 39.433 -5.146 11.555 1.00 24.25 86 LYS A CA 1
ATOM 592 C C . LYS A 1 86 ? 39.194 -6.597 12.002 1.00 24.09 86 LYS A C 1
ATOM 593 O O . LYS A 1 86 ? 39.309 -7.518 11.199 1.00 24.83 86 LYS A O 1
ATOM 599 N N . TRP A 1 87 ? 38.849 -6.799 13.263 1.00 24.22 87 TRP A N 1
ATOM 600 C CA . TRP A 1 87 ? 38.873 -8.123 13.881 1.00 24.27 87 TRP A CA 1
ATOM 601 C C . TRP A 1 87 ? 37.972 -8.122 15.108 1.00 24.72 87 TRP A C 1
ATOM 602 O O . TRP A 1 87 ? 38.153 -7.306 16.019 1.00 24.73 87 TRP A O 1
ATOM 613 N N . LYS A 1 88 ? 37.016 -9.044 15.146 1.00 25.39 88 LYS A N 1
ATOM 614 C CA . LYS A 1 88 ? 36.172 -9.218 16.335 1.00 26.23 88 LYS A CA 1
ATOM 615 C C . LYS A 1 88 ? 35.814 -10.690 16.559 1.00 26.20 88 LYS A C 1
ATOM 616 O O . LYS A 1 88 ? 35.897 -11.492 15.631 1.00 26.50 88 LYS A O 1
ATOM 622 N N . PHE A 1 89 ? 35.471 -11.036 17.800 1.00 26.81 89 PHE A N 1
ATOM 623 C CA . PHE A 1 89 ? 34.683 -12.230 18.090 1.00 27.47 89 PHE A CA 1
ATOM 624 C C . PHE A 1 89 ? 33.234 -11.837 17.812 1.00 28.67 89 PHE A C 1
ATOM 625 O O . PHE A 1 89 ? 32.850 -10.680 18.034 1.00 28.64 89 PHE A O 1
ATOM 633 N N . ARG A 1 90 ? 32.419 -12.773 17.328 1.00 29.63 90 ARG A N 1
ATOM 634 C CA . ARG A 1 90 ? 31.059 -12.410 16.954 1.00 30.68 90 ARG A CA 1
ATOM 635 C C . ARG A 1 90 ? 30.181 -12.014 18.131 1.00 30.37 90 ARG A C 1
ATOM 636 O O . ARG A 1 90 ? 29.111 -11.469 17.939 1.00 30.67 90 ARG A O 1
ATOM 644 N N . ASP A 1 91 ? 30.650 -12.272 19.346 1.00 30.53 91 ASP A N 1
ATOM 645 C CA . ASP A 1 91 ? 29.868 -11.996 20.536 1.00 30.43 91 ASP A CA 1
ATOM 646 C C . ASP A 1 91 ? 30.127 -10.599 21.119 1.00 30.63 91 ASP A C 1
ATOM 647 O O . ASP A 1 91 ? 29.491 -10.213 22.106 1.00 30.39 91 ASP A O 1
ATOM 652 N N . TRP A 1 92 ? 31.050 -9.854 20.509 1.00 30.69 92 TRP A N 1
ATOM 653 C CA . TRP A 1 92 ? 31.236 -8.441 20.820 1.00 31.43 92 TRP A CA 1
ATOM 654 C C . TRP A 1 92 ? 30.043 -7.631 20.297 1.00 32.52 92 TRP A C 1
ATOM 655 O O . TRP A 1 92 ? 29.276 -8.108 19.450 1.00 32.92 92 TRP A O 1
ATOM 666 N N . ASN A 1 93 ? 29.907 -6.399 20.778 1.00 33.68 93 ASN A N 1
ATOM 667 C CA . ASN A 1 93 ? 28.888 -5.491 20.268 1.00 34.79 93 ASN A CA 1
ATOM 668 C C . ASN A 1 93 ? 28.973 -5.401 18.773 1.00 35.96 93 ASN A C 1
ATOM 669 O O . ASN A 1 93 ? 30.072 -5.443 18.212 1.00 36.36 93 ASN A O 1
ATOM 674 N N . GLU A 1 94 ? 27.815 -5.273 18.132 1.00 37.73 94 GLU A N 1
ATOM 675 C CA . GLU A 1 94 ? 27.731 -5.192 16.676 1.00 39.42 94 GLU A CA 1
ATOM 676 C C . GLU A 1 94 ? 28.726 -4.147 16.134 1.00 39.83 94 GLU A C 1
ATOM 677 O O . GLU A 1 94 ? 29.436 -4.413 15.154 1.00 39.66 94 GLU A O 1
ATOM 683 N N . CYS A 1 95 ? 28.791 -2.993 16.811 1.00 40.19 95 CYS A N 1
ATOM 684 C CA . CYS A 1 95 ? 29.676 -1.884 16.452 1.00 40.81 95 CYS A CA 1
ATOM 685 C C . CYS A 1 95 ? 31.170 -2.141 16.696 1.00 39.73 95 CYS A C 1
ATOM 686 O O . CYS A 1 95 ? 32.013 -1.669 15.924 1.00 39.96 95 CYS A O 1
ATOM 689 N N . ASP A 1 96 ? 31.499 -2.862 17.767 1.00 38.22 96 ASP A N 1
ATOM 690 C CA . ASP A 1 96 ? 32.902 -3.006 18.199 1.00 36.62 96 ASP A CA 1
ATOM 691 C C . ASP A 1 96 ? 33.781 -3.851 17.258 1.00 35.69 96 ASP A C 1
ATOM 692 O O . ASP A 1 96 ? 33.400 -4.937 16.826 1.00 35.95 96 ASP A O 1
ATOM 697 N N . TYR A 1 97 ? 34.936 -3.296 16.902 1.00 34.22 97 TYR A N 1
ATOM 698 C CA . TYR A 1 97 ? 35.939 -3.964 16.077 1.00 32.39 97 TYR A CA 1
ATOM 699 C C . TYR A 1 97 ? 37.311 -3.612 16.632 1.00 30.45 97 TYR A C 1
ATOM 700 O O . TYR A 1 97 ? 37.625 -2.435 16.802 1.00 30.19 97 TYR A O 1
ATOM 709 N N . SER A 1 98 ? 38.134 -4.613 16.914 1.00 27.80 98 SER A N 1
ATOM 710 C CA . SER A 1 98 ? 39.504 -4.331 17.30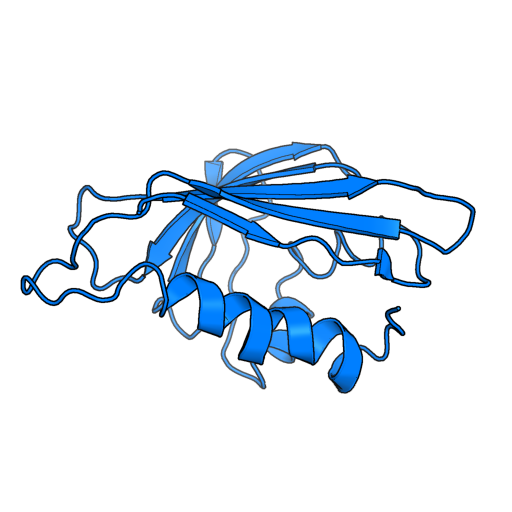6 1.00 25.63 98 SER A CA 1
ATOM 711 C C . SER A 1 98 ? 40.379 -4.172 16.050 1.00 24.39 98 SER A C 1
ATOM 712 O O . SER A 1 98 ? 39.904 -4.350 14.918 1.00 24.02 98 SER A O 1
ATOM 715 N N . THR A 1 99 ? 41.649 -3.838 16.255 1.00 22.93 99 THR A N 1
ATOM 716 C CA . THR A 1 99 ? 42.598 -3.717 15.165 1.00 22.05 99 THR A CA 1
ATOM 717 C C . THR A 1 99 ? 43.741 -4.667 15.425 1.00 22.33 99 THR A C 1
ATOM 718 O O . THR A 1 99 ? 44.369 -4.627 16.501 1.00 22.92 99 THR A O 1
ATOM 722 N N . VAL A 1 100 ? 44.002 -5.535 14.451 1.00 21.41 100 VAL A N 1
ATOM 723 C CA . VAL A 1 100 ? 45.162 -6.402 14.508 1.00 19.92 100 VAL A CA 1
ATOM 724 C C . VAL A 1 100 ? 46.164 -5.975 13.431 1.00 19.76 100 VAL A C 1
ATOM 725 O O . VAL A 1 100 ? 45.819 -5.817 12.263 1.00 19.43 100 VAL A O 1
ATOM 729 N N . THR A 1 101 ? 47.402 -5.764 13.845 1.00 19.39 101 THR A N 1
ATOM 730 C CA . THR A 1 101 ? 48.483 -5.447 12.918 1.00 19.76 101 THR A CA 1
ATOM 731 C C . THR A 1 101 ? 49.534 -6.529 13.084 1.00 20.60 101 THR A C 1
ATOM 732 O O . THR A 1 101 ? 49.896 -6.868 14.219 1.00 21.44 101 THR A O 1
ATOM 736 N N . VAL A 1 102 ? 50.018 -7.088 11.986 1.00 21.06 102 VAL A N 1
ATOM 737 C CA . VAL A 1 102 ? 51.012 -8.146 12.085 1.00 21.92 102 VAL A CA 1
ATOM 738 C C . VAL A 1 102 ? 52.166 -7.783 11.177 1.00 22.88 102 VAL A C 1
ATOM 739 O O . VAL A 1 102 ? 51.980 -7.551 9.980 1.00 23.01 102 VAL A O 1
ATOM 743 N N . GLU A 1 103 ? 53.351 -7.689 11.765 1.00 23.72 103 GLU A N 1
ATOM 744 C CA . GLU A 1 103 ? 54.559 -7.402 11.026 1.00 24.98 103 GLU A CA 1
ATOM 745 C C . GLU A 1 103 ? 55.442 -8.646 10.972 1.00 25.53 103 GLU A C 1
ATOM 746 O O . GLU A 1 103 ? 55.590 -9.378 11.976 1.00 25.43 103 GLU A O 1
ATOM 752 N N . PHE A 1 104 ? 56.002 -8.871 9.781 1.00 25.95 104 PHE A N 1
ATOM 753 C CA . PHE A 1 104 ? 56.941 -9.943 9.502 1.00 26.38 104 PHE A CA 1
ATOM 754 C C . PHE A 1 104 ? 58.243 -9.322 9.053 1.00 27.61 104 PHE A C 1
ATOM 755 O O . PHE A 1 104 ? 58.398 -8.957 7.880 1.00 28.07 104 PHE A O 1
ATOM 763 N N . ILE A 1 105 ? 59.177 -9.192 9.989 1.00 28.73 105 ILE A N 1
ATOM 764 C CA . ILE A 1 105 ? 60.407 -8.446 9.766 1.00 29.90 105 ILE A CA 1
ATOM 765 C C . ILE A 1 105 ? 61.583 -9.392 9.571 1.00 30.95 105 ILE A C 1
ATOM 766 O O . ILE A 1 105 ? 61.871 -10.231 10.426 1.00 31.16 105 ILE A O 1
ATOM 771 N N A SER A 1 106 ? 62.286 -9.255 8.450 0.50 31.99 106 SER A N 1
ATOM 772 N N B SER A 1 106 ? 62.249 -9.254 8.435 0.50 31.76 106 SER A N 1
ATOM 773 C CA A SER A 1 106 ? 63.452 -10.106 8.161 0.50 32.95 106 SER A CA 1
ATOM 774 C CA B SER A 1 106 ? 63.482 -9.979 8.190 0.50 32.50 106 SER A CA 1
ATOM 775 C C A SER A 1 106 ? 64.678 -9.756 9.015 0.50 33.80 106 SER A C 1
ATOM 776 C C B SER A 1 106 ? 64.495 -9.602 9.271 0.50 33.47 106 SER A C 1
ATOM 777 O O A SER A 1 106 ? 65.338 -8.736 8.782 0.50 34.17 106 SER A O 1
ATOM 778 O O B SER A 1 106 ? 64.796 -8.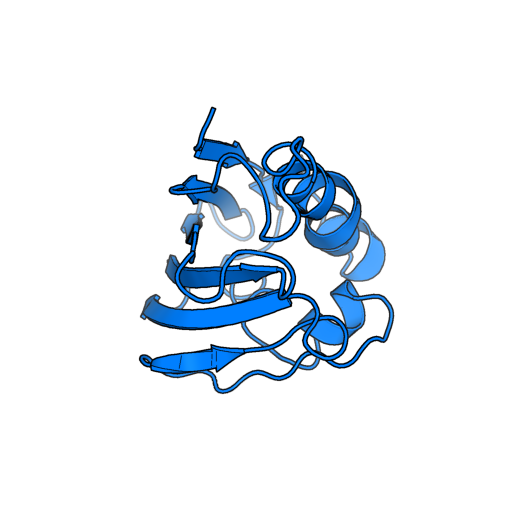414 9.475 0.50 33.50 106 SER A O 1
ATOM 783 N N . VAL A 1 107 ? 64.972 -10.606 9.999 1.00 34.25 107 VAL A N 1
ATOM 784 C CA . VAL A 1 107 ? 66.098 -10.406 10.909 1.00 35.24 107 VAL A CA 1
ATOM 785 C C . VAL A 1 107 ? 67.374 -10.708 10.114 1.00 35.83 107 VAL A C 1
ATOM 786 O O . VAL A 1 107 ? 68.301 -9.885 10.041 1.00 36.49 107 VAL A O 1
ATOM 790 N N . LYS A 1 108 ? 67.400 -11.898 9.528 1.00 35.65 108 LYS A N 1
ATOM 791 C CA . LYS A 1 108 ? 68.420 -12.297 8.571 1.00 35.66 108 LYS A CA 1
ATOM 792 C C . LYS A 1 108 ? 67.766 -13.331 7.646 1.00 35.74 108 LYS A C 1
ATOM 793 O O . LYS A 1 108 ? 66.534 -13.488 7.664 1.00 35.50 108 LYS A O 1
ATOM 799 N N . GLU A 1 109 ? 68.561 -14.002 6.816 1.00 35.83 109 GLU A N 1
ATOM 800 C CA . GLU A 1 109 ? 68.018 -15.053 5.957 1.00 36.01 109 GLU A CA 1
ATOM 801 C C . GLU A 1 109 ? 67.434 -16.229 6.754 1.00 34.73 109 GLU A C 1
ATOM 802 O O . GLU A 1 109 ? 68.057 -16.747 7.701 1.00 34.05 109 GLU A O 1
ATOM 808 N N . ASN A 1 110 ? 66.206 -16.590 6.369 1.00 33.68 110 ASN A N 1
ATOM 809 C CA . ASN A 1 110 ? 65.407 -17.628 7.018 1.00 32.98 110 ASN A CA 1
ATOM 810 C C . ASN A 1 110 ? 65.278 -17.436 8.525 1.00 32.83 110 ASN A C 1
ATOM 811 O O . ASN A 1 110 ? 65.427 -18.373 9.294 1.00 32.97 110 ASN A O 1
ATOM 816 N N . HIS A 1 111 ? 65.006 -16.201 8.925 1.00 32.96 111 HIS A N 1
ATOM 817 C CA . HIS A 1 111 ? 64.840 -15.811 10.331 1.00 33.51 111 HIS A CA 1
ATOM 818 C C . HIS A 1 111 ? 63.934 -14.581 10.302 1.00 33.06 111 HIS A C 1
ATOM 819 O O . HIS A 1 111 ? 64.351 -13.526 9.828 1.00 33.68 111 HIS A O 1
ATOM 826 N N . THR A 1 112 ? 62.699 -14.724 10.772 1.00 32.23 112 THR A N 1
ATOM 827 C CA . THR A 1 112 ? 61.727 -13.627 10.726 1.00 31.79 112 THR A CA 1
ATOM 828 C C . THR A 1 112 ? 61.261 -13.224 12.116 1.00 30.95 112 THR A C 1
ATOM 829 O O . THR A 1 112 ? 61.012 -14.074 12.971 1.00 31.08 112 THR A O 1
ATOM 833 N N . LYS A 1 113 ? 61.151 -11.924 12.334 1.00 30.15 113 LYS A N 1
ATOM 834 C CA . LYS A 1 113 ? 60.628 -11.411 13.589 1.00 29.90 113 LYS A CA 1
ATOM 835 C C . LYS A 1 113 ? 59.153 -11.112 13.438 1.00 28.84 113 LYS A C 1
ATOM 836 O O . LYS A 1 113 ? 58.763 -10.217 12.689 1.00 28.58 113 LYS A O 1
ATOM 842 N N . LEU A 1 114 ? 58.338 -11.902 14.128 1.00 28.05 114 LEU A N 1
ATOM 843 C CA . LEU A 1 114 ? 56.890 -11.719 14.142 1.00 27.12 114 LEU A CA 1
ATOM 844 C C . LEU A 1 114 ? 56.470 -10.801 15.301 1.00 26.26 114 LEU A C 1
ATOM 845 O O . LEU A 1 114 ? 56.704 -11.092 16.466 1.00 25.28 114 LEU A O 1
ATOM 850 N N . LYS A 1 115 ? 55.844 -9.686 14.952 1.00 25.91 115 LYS A N 1
ATOM 851 C CA . LYS A 1 115 ? 55.355 -8.738 15.936 1.00 25.69 115 LYS A CA 1
ATOM 852 C C . LYS A 1 115 ? 53.862 -8.529 15.721 1.00 24.66 115 LYS A C 1
ATOM 853 O O . LYS A 1 115 ? 53.438 -7.894 14.740 1.00 24.88 115 LYS A O 1
ATOM 859 N N . LEU A 1 116 ? 53.062 -9.090 16.625 1.00 22.96 116 LEU A N 1
ATOM 860 C CA . LEU A 1 116 ? 51.627 -8.886 16.578 1.00 22.08 116 LEU A CA 1
ATOM 861 C C . LEU A 1 116 ? 51.134 -7.821 17.592 1.00 21.48 116 LEU A C 1
ATOM 862 O O . LEU A 1 116 ? 51.382 -7.934 18.804 1.00 20.60 116 LEU A O 1
ATOM 867 N N . THR A 1 117 ? 50.434 -6.803 17.073 1.00 20.78 117 THR A N 1
ATOM 868 C CA . THR A 1 117 ? 49.803 -5.768 17.902 1.00 20.58 117 THR A CA 1
ATOM 869 C C . THR A 1 117 ? 48.278 -5.840 17.829 1.00 20.85 117 THR A C 1
ATOM 870 O O . THR A 1 117 ? 47.689 -5.756 16.747 1.00 21.33 117 THR A O 1
ATOM 874 N N . HIS A 1 118 ? 47.645 -5.961 18.991 1.00 20.86 118 HIS A N 1
ATOM 875 C CA . HIS A 1 118 ? 46.193 -6.030 19.062 1.00 21.05 118 HIS A CA 1
ATOM 876 C C . HIS A 1 118 ? 45.710 -4.817 19.874 1.00 21.17 118 HIS A C 1
ATOM 877 O O . HIS A 1 118 ? 45.957 -4.748 21.083 1.00 20.61 118 HIS A O 1
ATOM 884 N N . ASN A 1 119 ? 45.073 -3.857 19.188 1.00 21.67 119 ASN A N 1
ATOM 885 C CA . ASN A 1 119 ? 44.586 -2.587 19.783 1.00 22.24 119 ASN A CA 1
ATOM 886 C C . ASN A 1 119 ? 43.069 -2.552 19.803 1.00 22.87 119 ASN A C 1
ATOM 887 O O . ASN A 1 119 ? 42.418 -3.327 19.105 1.00 22.52 119 ASN A O 1
ATOM 892 N N . ASN A 1 120 ? 42.518 -1.601 20.555 1.00 23.58 120 ASN A N 1
ATOM 893 C CA . ASN A 1 120 ? 41.101 -1.237 20.461 1.00 24.17 120 ASN A CA 1
ATOM 894 C C . ASN A 1 120 ? 40.212 -2.408 20.788 1.00 24.36 120 ASN A C 1
ATOM 895 O O . ASN A 1 120 ? 39.175 -2.609 20.138 1.00 24.40 120 ASN A O 1
ATOM 900 N N . ILE A 1 121 ? 40.645 -3.185 21.781 1.00 24.30 121 ILE A N 1
ATOM 901 C CA . ILE A 1 121 ? 39.883 -4.300 22.332 1.00 24.64 121 ILE A CA 1
ATOM 902 C C . ILE A 1 121 ? 38.846 -3.751 23.324 1.00 25.65 121 ILE A C 1
ATOM 903 O O . ILE A 1 121 ? 39.212 -3.087 24.299 1.00 25.67 121 ILE A O 1
ATOM 908 N N . PRO A 1 122 ? 37.553 -4.039 23.099 1.00 26.62 122 PRO A N 1
ATOM 909 C CA . PRO A 1 122 ? 36.500 -3.569 24.021 1.00 27.40 122 PRO A CA 1
ATOM 910 C C . PRO A 1 122 ? 36.626 -4.152 25.432 1.00 28.67 122 PRO A C 1
ATOM 911 O O . PRO A 1 122 ? 37.239 -5.214 25.633 1.00 29.41 122 PRO A O 1
ATOM 915 N N . ALA A 1 123 ? 36.041 -3.451 26.401 1.00 29.74 123 ALA A N 1
ATOM 916 C CA . ALA A 1 123 ? 36.097 -3.827 27.817 1.00 30.26 123 ALA A CA 1
ATOM 917 C C . ALA A 1 123 ? 35.219 -5.035 28.083 1.00 30.76 123 ALA A C 1
ATOM 918 O O . ALA A 1 123 ? 35.465 -5.804 29.020 1.00 32.03 123 ALA A O 1
ATOM 920 N N . SER A 1 124 ? 34.184 -5.199 27.265 1.00 30.56 124 SER A N 1
ATOM 921 C CA . SER A 1 124 ? 33.292 -6.338 27.399 1.00 30.44 124 SER A CA 1
ATOM 922 C C . SER A 1 124 ? 32.532 -6.623 26.103 1.00 30.10 124 SER A C 1
ATOM 923 O O . SER A 1 124 ? 32.491 -5.799 25.179 1.00 29.51 124 SER A O 1
ATOM 926 N N . ASN A 1 125 ? 31.932 -7.802 26.042 1.00 29.94 125 ASN A N 1
ATOM 927 C CA . ASN A 1 125 ? 31.140 -8.187 24.887 1.00 30.66 125 ASN A CA 1
ATOM 928 C C . ASN A 1 125 ? 29.723 -7.612 24.991 1.00 31.44 125 ASN A C 1
ATOM 929 O O . ASN A 1 125 ? 29.428 -6.856 25.909 1.00 31.61 125 ASN A O 1
ATOM 934 N N . LYS A 1 126 ? 28.849 -7.976 24.067 1.00 32.87 126 LYS A N 1
ATOM 935 C CA . LYS A 1 126 ? 27.479 -7.483 24.088 1.00 34.73 126 LYS A CA 1
ATOM 936 C C . LYS A 1 126 ? 26.546 -8.011 25.207 1.00 35.74 126 LYS A C 1
ATOM 937 O O . LYS A 1 126 ? 25.410 -7.551 25.317 1.00 36.29 126 LYS A O 1
ATOM 943 N N . TYR A 1 127 ? 27.020 -8.940 26.037 1.00 36.66 127 TYR A N 1
ATOM 944 C CA . TYR A 1 127 ? 26.240 -9.428 27.184 1.00 37.40 127 TYR A CA 1
ATOM 945 C C . TYR A 1 127 ? 26.909 -8.962 28.462 1.00 38.05 127 TYR A C 1
ATOM 946 O O . TYR A 1 127 ? 26.672 -9.514 29.549 1.00 38.17 127 TYR A O 1
ATOM 955 N N . ASN A 1 128 ? 27.763 -7.951 28.304 1.00 38.46 128 ASN A N 1
ATOM 956 C CA . ASN A 1 128 ? 28.428 -7.269 29.415 1.00 38.87 128 ASN A CA 1
ATOM 957 C C . ASN A 1 128 ? 29.359 -8.149 30.234 1.00 38.70 128 ASN A C 1
ATOM 958 O O . ASN A 1 128 ? 29.602 -7.887 31.425 1.00 38.63 128 ASN A O 1
ATOM 963 N N . GLU A 1 129 ? 29.888 -9.185 29.576 1.00 38.05 129 GLU A N 1
ATOM 964 C CA . GLU A 1 129 ? 30.889 -10.049 30.196 1.00 37.41 129 GLU A CA 1
ATOM 965 C C . GLU A 1 129 ? 32.260 -9.473 29.907 1.00 36.35 129 GLU A C 1
ATOM 966 O O . GLU A 1 129 ? 32.520 -9.039 28.784 1.00 36.30 129 GLU A O 1
ATOM 972 N N . GLY A 1 130 ? 33.119 -9.456 30.925 1.00 35.01 130 GLY A N 1
ATOM 973 C CA . GLY A 1 130 ? 34.466 -8.918 30.795 1.00 33.11 130 GLY A CA 1
ATOM 974 C C . GLY A 1 130 ? 35.490 -9.975 30.400 1.00 32.22 130 GLY A C 1
ATOM 975 O O . GLY A 1 130 ? 35.141 -11.011 29.829 1.00 31.92 130 GLY A O 1
ATOM 976 N N . GLY A 1 131 ? 36.761 -9.687 30.693 1.00 31.05 131 GLY A N 1
ATOM 977 C CA . GLY A 1 131 ? 37.879 -10.555 30.355 1.00 29.55 131 GLY A CA 1
ATOM 978 C C . GLY A 1 131 ? 38.153 -10.758 28.876 1.00 28.73 131 GLY A C 1
ATOM 979 O O . GLY A 1 131 ? 38.715 -11.797 28.478 1.00 28.11 131 GLY A O 1
ATOM 980 N N . VAL A 1 132 ? 37.793 -9.761 28.068 1.00 27.52 132 VAL A N 1
ATOM 981 C CA . VAL A 1 132 ? 37.962 -9.846 26.618 1.00 26.95 132 VAL A CA 1
ATOM 982 C C . VAL A 1 132 ? 39.425 -9.839 26.200 1.00 27.52 132 VAL A C 1
ATOM 983 O O . VAL A 1 132 ? 39.814 -10.563 25.269 1.00 27.94 132 VAL A O 1
ATOM 987 N N . LEU A 1 133 ? 40.228 -9.018 26.871 1.00 27.59 133 LEU A N 1
ATOM 988 C CA . LEU A 1 133 ? 41.635 -8.885 26.516 1.00 28.23 133 LEU A CA 1
ATOM 989 C C . LEU A 1 133 ? 42.370 -10.218 26.687 1.00 28.13 133 LEU A C 1
ATOM 990 O O . LEU A 1 133 ? 43.046 -10.654 25.775 1.00 27.98 133 LEU A O 1
ATOM 995 N N A GLU A 1 134 ? 42.265 -10.869 27.848 0.50 28.76 134 GLU A N 1
ATOM 996 N N B GLU A 1 134 ? 42.196 -10.824 27.859 0.50 28.53 134 GLU A N 1
ATOM 997 C CA A GLU A 1 134 ? 42.934 -12.179 28.021 0.50 28.98 134 GLU A CA 1
ATOM 998 C CA B GLU A 1 134 ? 42.736 -12.138 28.203 0.50 28.50 134 GLU A CA 1
ATOM 999 C C A GLU A 1 134 ? 42.424 -13.213 27.006 0.50 28.69 134 GLU A C 1
ATOM 1000 C C B GLU A 1 134 ? 42.377 -13.209 27.150 0.50 28.46 134 GLU A C 1
ATOM 1001 O O A GLU A 1 134 ? 43.207 -14.016 26.486 0.50 28.99 134 GLU A O 1
ATOM 1002 O O B GLU A 1 134 ? 43.222 -14.011 26.741 0.50 28.90 134 GLU A O 1
ATOM 1013 N N . ARG A 1 135 ? 41.132 -13.171 26.698 1.00 28.13 135 ARG A N 1
ATOM 1014 C CA . ARG A 1 135 ? 40.575 -14.092 25.713 1.00 28.01 135 ARG A CA 1
ATOM 1015 C C . ARG A 1 135 ? 41.240 -13.931 24.340 1.00 27.71 135 ARG A C 1
ATOM 1016 O O . ARG A 1 135 ? 41.599 -14.924 23.706 1.00 28.08 135 ARG A O 1
ATOM 1024 N N . CYS A 1 136 ? 41.430 -12.686 23.895 1.00 27.51 136 CYS A N 1
ATOM 1025 C CA . CYS A 1 136 ? 42.216 -12.395 22.685 1.00 26.81 136 CYS A CA 1
ATOM 1026 C C . CYS A 1 136 ? 43.673 -12.863 22.781 1.00 26.47 136 CYS A C 1
ATOM 1027 O O . CYS A 1 136 ? 44.207 -13.438 21.824 1.00 26.64 136 CYS A O 1
ATOM 1030 N N . LYS A 1 137 ? 44.300 -12.611 23.926 1.00 25.85 137 LYS A N 1
ATOM 1031 C CA . LYS A 1 137 ? 45.708 -12.948 24.153 1.00 26.35 137 LYS A CA 1
ATOM 1032 C C . LYS A 1 137 ? 45.959 -14.477 24.279 1.00 26.49 137 LYS A C 1
ATOM 1033 O O . LYS A 1 137 ? 46.885 -14.995 23.645 1.00 26.31 137 LYS A O 1
ATOM 1039 N N . ASN A 1 138 ? 45.149 -15.185 25.081 1.00 25.96 138 ASN A N 1
ATOM 1040 C CA . ASN A 1 138 ? 45.198 -16.648 25.116 1.00 26.12 138 ASN A CA 1
ATOM 1041 C C . ASN A 1 138 ? 44.919 -17.263 23.744 1.00 25.79 138 ASN A C 1
ATOM 1042 O O . ASN A 1 138 ? 45.571 -18.220 23.362 1.00 25.62 138 ASN A O 1
ATOM 1047 N N . GLY A 1 139 ? 43.962 -16.705 22.999 1.00 25.78 139 GLY A N 1
ATOM 1048 C CA . GLY A 1 139 ? 43.728 -17.110 21.597 1.00 25.41 139 GLY A CA 1
ATOM 1049 C C . GLY A 1 139 ? 44.984 -17.102 20.718 1.00 25.43 139 GLY A C 1
ATOM 1050 O O . GLY A 1 139 ? 45.215 -18.024 19.931 1.00 25.92 139 GLY A O 1
ATOM 1051 N N . TRP A 1 140 ? 45.803 -16.059 20.841 1.00 24.90 140 TRP A N 1
ATOM 1052 C CA . TRP A 1 140 ? 47.021 -15.979 20.046 1.00 24.53 140 TRP A CA 1
ATOM 1053 C C . TRP A 1 140 ? 48.124 -16.887 20.589 1.00 25.00 140 TRP A C 1
ATOM 1054 O O . TRP A 1 140 ? 48.694 -17.660 19.834 1.00 24.94 140 TRP A O 1
ATOM 1065 N N . THR A 1 141 ? 48.416 -16.796 21.883 1.00 25.50 141 THR A N 1
ATOM 1066 C CA . THR A 1 141 ? 49.537 -17.537 22.448 1.00 27.05 141 THR A CA 1
ATOM 1067 C C . THR A 1 141 ? 49.268 -19.060 22.456 1.00 27.54 141 THR A C 1
ATOM 1068 O O . THR A 1 141 ? 50.122 -19.836 22.043 1.00 27.25 141 THR A O 1
ATOM 1072 N N . GLN A 1 142 ? 48.057 -19.455 22.861 1.00 28.44 142 GLN A N 1
ATOM 1073 C CA . GLN A 1 142 ? 47.732 -20.851 23.198 1.00 29.12 142 GLN A CA 1
ATOM 1074 C C . GLN A 1 142 ? 47.257 -21.66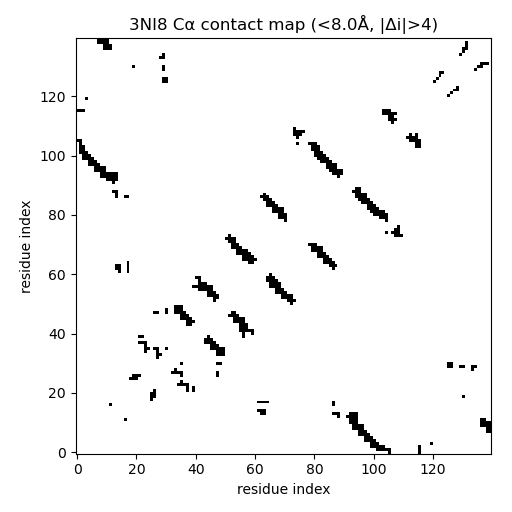7 22.012 1.00 29.80 142 GLN A C 1
ATOM 1075 O O . GLN A 1 142 ? 47.419 -22.888 21.999 1.00 30.61 142 GLN A O 1
ATOM 1081 N N . ASN A 1 143 ? 46.664 -21.014 21.021 1.00 30.36 143 ASN A N 1
ATOM 1082 C CA . ASN A 1 143 ? 46.130 -21.732 19.863 1.00 30.89 143 ASN A CA 1
ATOM 1083 C C . ASN A 1 143 ? 46.879 -21.349 18.591 1.00 30.12 143 ASN A C 1
ATOM 1084 O O . ASN A 1 143 ? 47.691 -22.115 18.075 1.00 29.65 143 ASN A O 1
ATOM 1089 N N . PHE A 1 144 ? 46.596 -20.145 18.105 1.00 29.06 144 PHE A N 1
ATOM 1090 C CA . PHE A 1 144 ? 47.100 -19.684 16.824 1.00 28.49 144 PHE A CA 1
ATOM 1091 C C . PHE A 1 144 ? 48.621 -19.656 16.695 1.00 27.99 144 PHE A C 1
ATOM 1092 O O . PHE A 1 144 ? 49.186 -20.295 15.800 1.00 28.40 144 PHE A O 1
ATOM 1100 N N . LEU A 1 145 ? 49.286 -18.896 17.553 1.00 26.92 145 LEU A N 1
ATOM 1101 C CA . LEU A 1 145 ? 50.747 -18.802 17.459 1.00 26.48 145 LEU A CA 1
ATOM 1102 C C . LEU A 1 145 ? 51.436 -20.106 17.856 1.00 26.59 145 LEU A C 1
ATOM 1103 O O . LEU A 1 145 ? 52.498 -20.428 17.337 1.00 26.89 145 LEU A O 1
ATOM 1108 N N . HIS A 1 146 ? 50.824 -20.849 18.778 1.00 26.52 146 HIS A N 1
ATOM 1109 C CA . HIS A 1 146 ? 51.318 -22.148 19.186 1.00 26.04 146 HIS A CA 1
ATOM 1110 C C . HIS A 1 146 ? 51.363 -23.130 18.021 1.00 26.10 146 HIS A C 1
ATOM 1111 O O . HIS A 1 146 ? 52.368 -23.827 17.827 1.00 26.74 146 HIS A O 1
ATOM 1118 N N . ASN A 1 147 ? 50.295 -23.165 17.231 1.00 25.63 147 ASN A N 1
ATOM 1119 C CA . ASN A 1 147 ? 50.189 -24.129 16.147 1.00 25.83 147 ASN A CA 1
ATOM 1120 C C . ASN A 1 147 ? 51.088 -23.844 14.942 1.00 26.71 147 ASN A C 1
ATOM 1121 O O . ASN A 1 147 ? 51.414 -24.755 14.181 1.00 26.43 147 ASN A O 1
ATOM 1126 N N . ILE A 1 148 ? 51.488 -22.579 14.777 1.00 27.58 148 ILE A N 1
ATOM 1127 C CA . ILE A 1 148 ? 52.511 -22.205 13.800 1.00 28.21 148 ILE A CA 1
ATOM 1128 C C . ILE A 1 148 ? 53.795 -22.971 14.114 1.00 28.76 148 ILE A C 1
ATOM 1129 O O . ILE A 1 148 ? 54.436 -23.547 13.237 1.00 28.55 148 ILE A O 1
ATOM 1134 N N . GLU A 1 149 ? 54.154 -23.006 15.384 1.00 29.69 149 GLU A N 1
ATOM 1135 C CA . GLU A 1 149 ? 55.301 -23.803 15.783 1.00 30.87 149 GLU A CA 1
ATOM 1136 C C . GLU A 1 149 ? 55.067 -25.332 15.648 1.00 30.79 149 GLU A C 1
ATOM 1137 O O . GLU A 1 149 ? 55.807 -26.009 14.948 1.00 30.90 149 GLU A O 1
ATOM 1143 N N . VAL A 1 150 ? 54.020 -25.845 16.293 1.00 30.99 150 VAL A N 1
ATOM 1144 C CA . VAL A 1 150 ? 53.815 -27.296 16.480 1.00 30.74 150 VAL A CA 1
ATOM 1145 C C . VAL A 1 150 ? 53.115 -28.038 15.326 1.00 30.38 150 VAL A C 1
ATOM 1146 O O . VAL A 1 150 ? 53.455 -29.191 15.045 1.00 30.93 150 VAL A O 1
ATOM 1150 N N . ILE A 1 151 ? 52.132 -27.400 14.691 1.00 29.52 151 ILE A N 1
ATOM 1151 C CA . ILE A 1 151 ? 51.436 -27.969 13.533 1.00 28.59 151 ILE A CA 1
ATOM 1152 C C . ILE A 1 151 ? 52.206 -27.682 12.229 1.00 28.99 151 ILE A C 1
ATOM 1153 O O . ILE A 1 151 ? 52.463 -28.592 11.420 1.00 28.46 151 ILE A O 1
ATOM 1158 N N . LEU A 1 152 ? 52.559 -26.414 12.025 1.00 28.62 152 LEU A N 1
ATOM 1159 C CA . LEU A 1 152 ? 53.250 -26.021 10.820 1.00 29.07 152 LEU A CA 1
ATOM 1160 C C . LEU A 1 152 ? 54.747 -26.359 10.844 1.00 29.69 152 LEU A C 1
ATOM 1161 O O . LEU A 1 152 ? 55.404 -26.258 9.836 1.00 29.73 152 LEU A O 1
ATOM 1166 N N . GLY A 1 153 ? 55.284 -26.731 11.996 1.00 30.75 153 GLY A N 1
ATOM 1167 C CA . GLY A 1 153 ? 56.673 -27.127 12.093 1.00 32.42 153 GLY A CA 1
ATOM 1168 C C . GLY A 1 153 ? 57.660 -25.996 11.851 1.00 33.96 153 GLY A C 1
ATOM 1169 O O . GLY A 1 153 ? 58.790 -26.222 11.396 1.00 34.22 153 GLY A O 1
ATOM 1170 N N . TYR A 1 154 ? 57.257 -24.767 12.160 1.00 34.82 154 TYR A N 1
ATOM 1171 C CA . TYR A 1 154 ? 58.204 -23.667 12.077 1.00 35.18 154 TYR A CA 1
ATOM 1172 C C . TYR A 1 154 ? 58.862 -23.498 13.429 1.00 35.72 154 TYR A C 1
ATOM 1173 O O . TYR A 1 154 ? 58.192 -23.225 14.419 1.00 35.81 154 TYR A O 1
ATOM 1182 N N . PRO A 1 155 ? 60.184 -23.676 13.478 1.00 36.56 155 PRO A N 1
ATOM 1183 C CA . PRO A 1 155 ? 60.881 -23.561 14.755 1.00 36.98 155 PRO A CA 1
ATOM 1184 C C . PRO A 1 155 ? 60.969 -22.099 15.221 1.00 37.37 155 PRO A C 1
ATOM 1185 O O . PRO A 1 155 ? 61.142 -21.180 14.407 1.00 36.66 155 PRO A O 1
ATOM 1189 N N . LYS A 1 156 ? 60.845 -21.917 16.530 1.00 38.18 156 LYS A N 1
ATOM 1190 C CA . LYS A 1 156 ? 60.845 -20.609 17.151 1.00 39.31 156 LYS A CA 1
ATOM 1191 C C . LYS A 1 156 ? 61.835 -20.525 18.328 1.00 39.80 156 LYS A C 1
ATOM 1192 O O . LYS A 1 156 ? 62.012 -21.504 19.079 1.00 39.54 156 LYS A O 1
ATOM 1198 N N . LYS A 1 157 ? 62.479 -19.363 18.472 1.00 40.58 157 LYS A N 1
ATOM 1199 C CA . LYS A 1 157 ? 63.325 -19.074 19.640 1.00 41.19 157 LYS A CA 1
ATOM 1200 C C . LYS A 1 157 ? 62.633 -19.370 20.960 1.00 41.69 157 LYS A C 1
ATOM 1201 O O . LYS A 1 157 ? 63.273 -19.872 21.891 1.00 42.93 157 LYS A O 1
#

Foldseek 3Di:
DFKDKDKWKWLAAQQVVQCCVAPQVNVCVLLVRQGWDHDPDQQTKIATNVRQKIWGWNDDDPRFKTKIFIDGPQAPPPATKIWMWGWDDPDPSMTMIMIMIGRHDQDGPVRDGPRVVVVVCCVPVGRVVCCCVVVVTDID